Protein AF-A0A2P2MD98-F1 (afdb_monomer_lite)

Organism: Rhizophora mucronata (NCBI:txid61149)

Sequence (124 aa):
MGQGLNMSLFTPFKELLNLDLTLNGFNDCYQSYGFKGLKNLVTLDLSYNSFSSIIQPCLSPLTSLQSLHLEQSVNYDANLSIPDFKALKNLETLDLSTNIIYGTTSGRHHKSQVSTSLAQLASM

Secondary structure (DSSP, 8-state):
-PEE--GGGGTT-TT--EEE-TTS-EEE--STTTTTT-TT--EEE-TT--B-S--HHHHTT-TT--EEE-TT-B-TT---B----TT-TT--EEE-TT--EEE--TT--EEE-----HHHHTT-

pLDDT: mean 74.33, std 19.4, range [30.72, 97.56]

Foldseek 3Di:
DADADDLVVCQVVLVAQEDEPAPRQHAHHDDQQANPSVQNHAYYAQAHHEHQEQCQSNCLSNQNYAEYHHHNHYHPNYAQPPDDNVSNVNHQYYAHANDFYFYPPDDDTDTDRDRDGPVVVVVD

Structure (mmCIF, N/CA/C/O backbone):
data_AF-A0A2P2MD98-F1
#
_entry.id   AF-A0A2P2MD98-F1
#
loop_
_atom_site.group_PDB
_atom_site.id
_atom_site.type_symbol
_atom_site.label_atom_id
_atom_site.label_alt_id
_atom_site.label_comp_id
_atom_site.label_asym_id
_atom_site.label_entity_id
_atom_site.label_seq_id
_atom_site.pdbx_PDB_ins_code
_atom_site.Cartn_x
_atom_site.Cartn_y
_atom_site.Cartn_z
_atom_site.occupancy
_atom_site.B_iso_or_equiv
_atom_site.auth_seq_id
_atom_site.auth_comp_id
_atom_site.auth_asym_id
_atom_site.auth_atom_id
_atom_site.pdbx_PDB_model_num
ATOM 1 N N . MET A 1 1 ? 0.674 4.197 -22.335 1.00 47.75 1 MET A N 1
ATOM 2 C CA . MET A 1 1 ? 0.823 5.320 -21.386 1.00 47.75 1 MET A CA 1
ATOM 3 C C . MET A 1 1 ? -0.003 4.949 -20.170 1.00 47.75 1 MET A C 1
ATOM 5 O O . MET A 1 1 ? -1.220 4.982 -20.277 1.00 47.75 1 MET A O 1
ATOM 9 N N . GLY A 1 2 ? 0.610 4.451 -19.096 1.00 58.84 2 GLY A N 1
ATOM 10 C CA . GLY A 1 2 ? -0.142 4.199 -17.863 1.00 58.84 2 GLY A CA 1
ATOM 11 C C . GLY A 1 2 ? -0.387 5.517 -17.132 1.00 58.84 2 GLY A C 1
ATOM 12 O O . GLY A 1 2 ? 0.381 6.471 -17.301 1.00 58.84 2 GLY A O 1
ATOM 13 N N . GLN A 1 3 ? -1.483 5.583 -16.388 1.00 74.75 3 GLN A N 1
A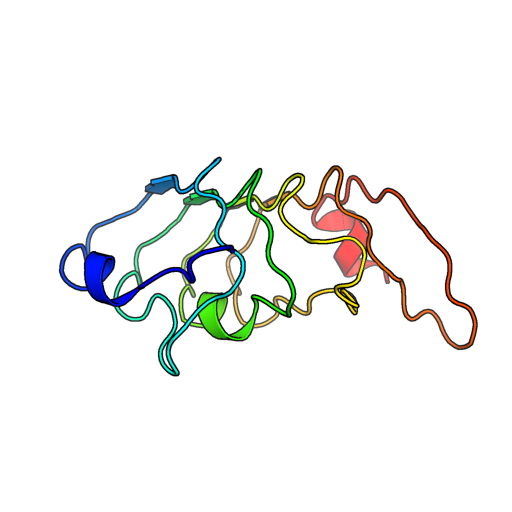TOM 14 C CA . GLN A 1 3 ? -1.763 6.708 -15.504 1.00 74.75 3 GLN A CA 1
ATOM 15 C C . GLN A 1 3 ? -1.261 6.353 -14.112 1.00 74.75 3 GLN A C 1
ATOM 17 O O . GLN A 1 3 ? -1.354 5.197 -13.708 1.00 74.75 3 GLN A O 1
ATOM 22 N N . GLY A 1 4 ? -0.735 7.315 -13.363 1.00 77.62 4 GLY A N 1
ATOM 23 C CA . GLY A 1 4 ? -0.420 7.026 -11.971 1.00 77.62 4 GLY A CA 1
ATOM 24 C C . GLY A 1 4 ? -1.635 7.195 -11.077 1.00 77.62 4 GLY A C 1
ATOM 25 O O . GLY A 1 4 ? -2.515 8.023 -11.328 1.00 77.62 4 GLY A O 1
ATOM 26 N N . LEU A 1 5 ? -1.661 6.400 -10.018 1.00 80.44 5 LEU A N 1
ATOM 27 C CA . LEU A 1 5 ? -2.740 6.399 -9.047 1.00 80.44 5 LEU A CA 1
ATOM 28 C C . LEU A 1 5 ? -2.752 7.715 -8.253 1.00 80.44 5 LEU A C 1
ATOM 30 O O . LEU A 1 5 ? -1.828 7.991 -7.487 1.00 80.44 5 LEU A O 1
ATOM 34 N N . ASN A 1 6 ? -3.810 8.521 -8.401 1.00 81.88 6 ASN A N 1
ATOM 35 C CA . ASN A 1 6 ? -4.004 9.732 -7.601 1.00 81.88 6 ASN A CA 1
ATOM 36 C C . ASN A 1 6 ? -4.694 9.402 -6.270 1.00 81.88 6 ASN A C 1
ATOM 38 O O . ASN A 1 6 ? -5.917 9.307 -6.181 1.00 81.88 6 ASN A O 1
ATOM 42 N N . MET A 1 7 ? -3.900 9.283 -5.211 1.00 79.12 7 MET A N 1
ATOM 43 C CA . MET A 1 7 ? -4.387 8.864 -3.893 1.00 79.12 7 MET A CA 1
ATOM 44 C C . MET A 1 7 ? -5.199 9.939 -3.164 1.00 79.12 7 MET A C 1
ATOM 46 O O . MET A 1 7 ? -5.995 9.609 -2.284 1.00 79.12 7 MET A O 1
ATOM 50 N N . SER A 1 8 ? -5.054 11.217 -3.544 1.00 80.69 8 SER A N 1
ATOM 51 C CA . SER A 1 8 ? -5.833 12.314 -2.948 1.00 80.69 8 SER A CA 1
ATOM 52 C C . SER A 1 8 ? -7.348 12.099 -3.066 1.00 80.69 8 SER A C 1
ATOM 54 O O . SER A 1 8 ? -8.091 12.518 -2.176 1.00 80.69 8 SER A O 1
ATOM 56 N N . LEU A 1 9 ? -7.790 11.360 -4.093 1.00 83.94 9 LEU A N 1
ATOM 57 C CA . LEU A 1 9 ? -9.191 11.005 -4.330 1.00 83.94 9 LEU A CA 1
ATOM 58 C C . LEU A 1 9 ? -9.814 10.226 -3.168 1.00 83.94 9 LEU A C 1
ATOM 60 O O . LEU A 1 9 ? -11.010 10.350 -2.922 1.00 83.94 9 LEU A O 1
ATOM 64 N N . PHE A 1 10 ? -9.007 9.459 -2.431 1.00 85.25 10 PHE A N 1
ATOM 65 C CA . PHE A 1 10 ? -9.503 8.605 -1.356 1.00 85.25 10 PHE A CA 1
ATOM 66 C C . PHE A 1 10 ? -9.416 9.253 0.028 1.00 85.25 10 PHE A C 1
ATOM 68 O O . PHE A 1 10 ? -9.988 8.745 0.988 1.00 85.25 10 PHE A O 1
ATOM 75 N N . THR A 1 11 ? -8.746 10.402 0.144 1.00 82.06 11 THR A N 1
ATOM 76 C CA . THR A 1 11 ? -8.541 11.094 1.429 1.00 82.06 11 THR A CA 1
ATOM 77 C C . THR A 1 11 ? -9.824 11.446 2.201 1.00 82.06 11 THR A C 1
ATOM 79 O O . THR A 1 11 ? -9.756 11.465 3.436 1.00 82.06 11 THR A O 1
ATOM 82 N N . PRO A 1 12 ? -10.997 11.679 1.565 1.00 88.62 12 PRO A N 1
ATOM 83 C CA . PRO A 1 12 ? -12.244 11.890 2.301 1.00 88.62 12 PRO A CA 1
ATOM 84 C C . PRO A 1 12 ? -12.793 10.618 2.967 1.00 88.62 12 PRO A C 1
ATOM 86 O O . PRO A 1 12 ? -13.484 10.716 3.982 1.00 88.62 12 PRO A O 1
ATOM 89 N N . PHE A 1 13 ? -12.481 9.428 2.444 1.00 90.50 13 PHE A N 1
ATOM 90 C CA . PHE A 1 13 ? -13.069 8.153 2.876 1.00 90.50 13 PHE A CA 1
ATOM 91 C C . PHE A 1 13 ? -12.279 7.514 4.025 1.00 90.50 13 PHE A C 1
ATOM 93 O O . PHE A 1 13 ? -11.718 6.430 3.907 1.00 90.50 13 PHE A O 1
ATOM 100 N N . LYS A 1 14 ? -12.228 8.195 5.171 1.00 89.88 14 LYS A N 1
ATOM 101 C CA . LYS A 1 14 ? -11.439 7.759 6.342 1.00 89.88 14 LYS A CA 1
ATOM 102 C C . LYS A 1 14 ? -11.916 6.443 6.969 1.00 89.88 14 LYS A C 1
ATOM 104 O O . LYS A 1 14 ? -11.134 5.768 7.627 1.00 89.88 14 LYS A O 1
ATOM 109 N N . GLU A 1 15 ? -13.182 6.098 6.755 1.00 94.75 15 GLU A N 1
ATOM 110 C CA . GLU A 1 15 ? -13.823 4.869 7.245 1.00 94.75 15 GLU A CA 1
ATOM 111 C C . GLU A 1 15 ? -13.680 3.692 6.266 1.00 94.75 15 GLU A C 1
ATOM 113 O O . GLU A 1 15 ? -14.234 2.621 6.501 1.00 94.75 15 GLU A O 1
ATOM 118 N N . LEU A 1 16 ? -12.985 3.878 5.137 1.00 95.50 16 LEU A N 1
ATOM 119 C CA . LEU A 1 16 ? -12.844 2.828 4.137 1.00 95.50 16 LEU A CA 1
ATOM 120 C C . LEU A 1 16 ? -12.039 1.655 4.709 1.00 95.50 16 LEU A C 1
ATOM 122 O O . LEU A 1 16 ? -10.900 1.831 5.140 1.00 95.50 16 LEU A O 1
ATOM 126 N N . LEU A 1 17 ? -12.640 0.466 4.676 1.00 97.12 17 LEU A N 1
ATOM 127 C CA . LEU A 1 17 ? -12.015 -0.786 5.113 1.00 97.12 17 LEU A CA 1
ATOM 128 C C . LEU A 1 17 ? -11.456 -1.585 3.933 1.00 97.12 17 LEU A C 1
ATOM 130 O O . LEU A 1 17 ? -10.413 -2.225 4.054 1.00 97.12 17 LEU A O 1
ATOM 134 N N . ASN A 1 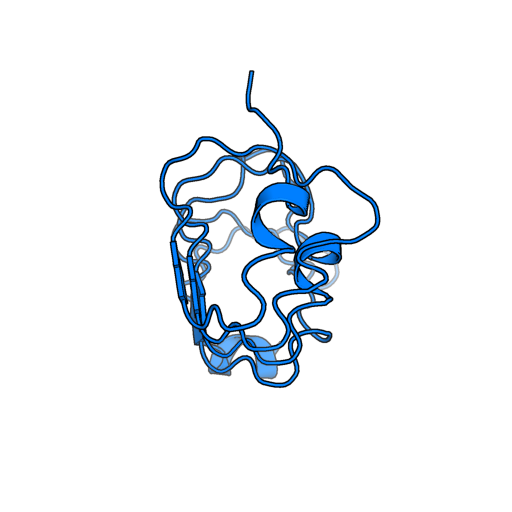18 ? -12.120 -1.512 2.780 1.00 97.38 18 ASN A N 1
ATOM 135 C CA . ASN A 1 18 ? -11.798 -2.307 1.604 1.00 97.38 18 ASN A CA 1
ATOM 136 C C . ASN A 1 18 ? -11.714 -1.389 0.387 1.00 97.38 18 ASN A C 1
ATOM 138 O O . ASN A 1 18 ? -12.617 -0.583 0.153 1.00 97.38 18 ASN A O 1
ATOM 142 N N . LEU A 1 19 ? -10.638 -1.523 -0.383 1.00 95.31 19 LEU A N 1
ATOM 143 C CA . LEU A 1 19 ? -10.421 -0.768 -1.608 1.00 95.31 19 LEU A CA 1
ATOM 144 C C . LEU A 1 19 ? -9.964 -1.716 -2.713 1.00 95.31 19 LEU A C 1
ATOM 146 O O . LEU A 1 19 ? -8.894 -2.311 -2.620 1.00 95.31 19 LEU A O 1
ATOM 150 N N . ASP A 1 20 ? -10.788 -1.829 -3.748 1.00 95.88 20 ASP A N 1
ATOM 151 C CA . ASP A 1 20 ? -10.489 -2.575 -4.966 1.00 95.88 20 ASP A CA 1
ATOM 152 C C . ASP A 1 20 ? -10.124 -1.583 -6.075 1.00 95.88 20 ASP A C 1
ATOM 154 O O . ASP A 1 20 ? -10.899 -0.687 -6.419 1.00 95.88 20 ASP A O 1
ATOM 158 N N . LEU A 1 21 ? -8.903 -1.719 -6.579 1.00 92.94 21 LEU A N 1
ATOM 159 C CA . LEU A 1 21 ? -8.334 -0.941 -7.671 1.00 92.94 21 LEU A CA 1
ATOM 160 C C . LEU A 1 21 ? -7.770 -1.863 -8.759 1.00 92.94 21 LEU A C 1
ATOM 162 O O . LEU A 1 21 ? -6.854 -1.476 -9.499 1.00 92.94 21 LEU A O 1
ATOM 166 N N . THR A 1 22 ? -8.325 -3.067 -8.883 1.00 93.94 22 THR A N 1
ATOM 167 C CA . THR A 1 22 ? -7.929 -4.037 -9.902 1.00 93.94 22 THR A CA 1
ATOM 168 C C . THR A 1 22 ? -8.141 -3.503 -11.318 1.00 93.94 22 THR A C 1
ATOM 170 O O . THR A 1 22 ? -9.039 -2.699 -11.571 1.00 93.94 22 THR A O 1
ATOM 173 N N . LEU A 1 23 ? -7.291 -3.928 -12.261 1.00 92.62 23 LEU A N 1
ATOM 174 C CA . LEU A 1 23 ? -7.471 -3.684 -13.705 1.00 92.62 23 LEU A CA 1
ATOM 175 C C . LEU A 1 23 ? -7.566 -2.202 -14.128 1.00 92.62 23 LEU A C 1
ATOM 177 O O . LEU A 1 23 ? -8.210 -1.871 -15.123 1.00 92.62 23 LEU A O 1
ATOM 181 N N . ASN A 1 24 ? -6.896 -1.292 -13.418 1.00 90.31 24 ASN A N 1
ATOM 182 C CA . ASN A 1 24 ? -6.923 0.143 -13.735 1.00 90.31 24 ASN A CA 1
ATOM 183 C C . ASN A 1 24 ? -5.726 0.627 -14.574 1.00 90.31 24 ASN A C 1
ATOM 185 O O . ASN A 1 24 ? -5.659 1.798 -14.951 1.00 90.31 24 ASN A O 1
ATOM 189 N N . GLY A 1 25 ? -4.768 -0.253 -14.882 1.00 88.44 25 GLY A N 1
ATOM 190 C CA . GLY A 1 25 ? -3.585 0.097 -15.671 1.00 88.44 25 GLY A CA 1
ATOM 191 C C . GLY A 1 25 ? -2.671 1.120 -14.987 1.00 88.44 25 GLY A C 1
ATOM 192 O O . GLY A 1 25 ? -1.963 1.869 -15.672 1.00 88.44 25 GLY A O 1
ATOM 193 N N . PHE A 1 26 ? -2.693 1.177 -13.650 1.00 87.06 26 PHE A N 1
ATOM 194 C CA . PHE A 1 26 ? -1.824 2.067 -12.894 1.00 87.06 26 PHE A CA 1
ATOM 195 C C . PHE A 1 26 ? -0.368 1.657 -13.076 1.00 87.06 26 PHE A C 1
ATOM 197 O O . PHE A 1 26 ? -0.020 0.496 -12.871 1.00 87.06 26 PHE A O 1
ATOM 204 N N . ASN A 1 27 ? 0.486 2.598 -13.470 1.00 83.69 27 ASN A N 1
ATOM 205 C CA . ASN A 1 27 ? 1.905 2.320 -13.712 1.00 83.69 27 ASN A CA 1
ATOM 206 C C . ASN A 1 27 ? 2.853 2.961 -12.707 1.00 83.69 27 ASN A C 1
ATOM 208 O O . ASN A 1 27 ? 4.028 2.603 -12.638 1.00 83.69 27 ASN A O 1
ATOM 212 N N . ASP A 1 28 ? 2.338 3.887 -11.921 1.00 80.00 28 ASP A N 1
ATOM 213 C CA . ASP A 1 28 ? 3.093 4.575 -10.904 1.00 80.00 28 ASP A CA 1
ATOM 214 C C . ASP A 1 28 ? 2.149 4.975 -9.784 1.00 80.00 28 ASP A C 1
ATOM 216 O O . ASP A 1 28 ? 0.920 5.002 -9.923 1.00 80.00 28 ASP A O 1
ATOM 220 N N . CYS A 1 29 ? 2.745 5.324 -8.665 1.00 76.88 29 CYS A N 1
ATOM 221 C CA . CYS A 1 29 ? 2.036 5.902 -7.562 1.00 76.88 29 CYS A CA 1
ATOM 222 C C . CYS A 1 29 ? 2.555 7.324 -7.338 1.00 76.88 29 CYS A C 1
ATOM 224 O O . CYS A 1 29 ? 3.578 7.556 -6.693 1.00 76.88 29 CYS A O 1
ATOM 226 N N . TYR A 1 30 ? 1.846 8.295 -7.918 1.00 61.47 30 TYR A N 1
ATOM 227 C CA . TYR A 1 30 ? 2.232 9.697 -7.835 1.00 61.47 30 TYR A CA 1
ATOM 228 C C . TYR A 1 30 ? 1.736 10.309 -6.525 1.00 61.47 30 TYR A C 1
ATOM 230 O O . TYR A 1 30 ? 0.537 10.311 -6.259 1.00 61.47 30 TYR A O 1
ATOM 238 N N . GLN A 1 31 ? 2.681 10.888 -5.773 1.00 58.50 31 GLN A N 1
ATOM 239 C CA . GLN A 1 31 ? 2.574 11.835 -4.648 1.00 58.50 31 GLN A CA 1
ATOM 240 C C . GLN A 1 31 ? 3.312 11.344 -3.398 1.00 58.50 31 GLN A C 1
ATOM 242 O O . GLN A 1 31 ? 3.154 10.216 -2.938 1.00 58.50 31 GLN A O 1
ATOM 247 N N . SER A 1 32 ? 4.060 12.266 -2.793 1.00 55.12 32 SER A N 1
ATOM 248 C CA . SER A 1 32 ? 4.911 12.099 -1.606 1.00 55.12 32 SER A CA 1
ATOM 249 C C . SER A 1 32 ? 4.184 11.677 -0.320 1.00 55.12 32 SER A C 1
ATOM 251 O O . SER A 1 32 ? 4.809 11.609 0.738 1.00 55.12 32 SER A O 1
ATOM 253 N N . TYR A 1 33 ? 2.879 11.399 -0.378 1.00 60.62 33 TYR A N 1
ATOM 254 C CA . TYR A 1 33 ? 2.052 11.140 0.796 1.00 60.62 33 TYR A CA 1
ATOM 255 C C . TYR A 1 33 ? 1.313 9.800 0.792 1.00 60.62 33 TYR A C 1
ATOM 257 O O . TYR A 1 33 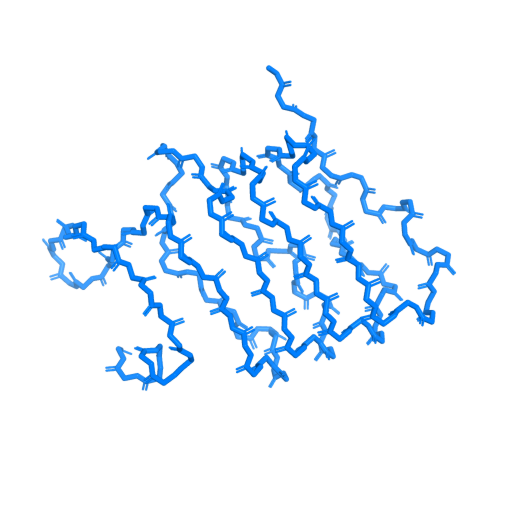? 0.699 9.496 1.806 1.00 60.62 33 TYR A O 1
ATOM 265 N N . GLY A 1 34 ? 1.393 8.968 -0.251 1.00 72.00 34 GLY A N 1
ATOM 266 C CA . GLY A 1 34 ? 0.764 7.639 -0.216 1.00 72.00 34 GLY A CA 1
ATOM 267 C C . GLY A 1 34 ? -0.760 7.673 0.008 1.00 72.00 34 GLY A C 1
ATOM 268 O O . GLY A 1 34 ? -1.406 8.714 -0.137 1.00 72.00 34 GLY A O 1
ATOM 269 N N . PHE A 1 35 ? -1.341 6.549 0.438 1.00 78.25 35 PHE A N 1
ATOM 270 C CA . PHE A 1 35 ? -2.751 6.444 0.861 1.00 78.25 35 PHE A CA 1
ATOM 271 C C . PHE A 1 35 ? -3.026 7.121 2.224 1.00 78.25 35 PHE A C 1
ATOM 273 O O . PHE A 1 35 ? -3.797 6.642 3.062 1.00 78.25 35 PHE A O 1
ATOM 280 N N . LYS A 1 36 ? -2.364 8.248 2.500 1.00 78.25 36 LYS A N 1
ATOM 281 C CA . LYS A 1 36 ? -2.479 8.980 3.762 1.00 78.25 36 LYS A CA 1
ATOM 282 C C . LYS A 1 36 ? -3.917 9.434 3.982 1.00 78.25 36 LYS A C 1
ATOM 284 O O . LYS A 1 36 ? -4.440 10.274 3.263 1.00 78.25 36 LYS A O 1
ATOM 289 N N . GLY A 1 37 ? -4.530 8.895 5.030 1.00 82.94 37 GLY A N 1
ATOM 290 C CA . GLY A 1 37 ? -5.934 9.136 5.373 1.00 82.94 37 GLY A CA 1
ATOM 291 C C . GLY A 1 37 ? -6.735 7.844 5.475 1.00 82.94 37 GLY A C 1
ATOM 292 O O . GLY A 1 37 ? -7.627 7.770 6.314 1.00 82.94 37 GLY A O 1
ATOM 293 N N . LEU A 1 38 ? -6.337 6.801 4.741 1.00 90.31 38 LEU A N 1
ATOM 294 C CA . LEU A 1 38 ? -6.948 5.472 4.789 1.00 90.31 38 LEU A CA 1
ATOM 295 C C . LEU A 1 38 ? -6.380 4.629 5.941 1.00 90.31 38 LEU A C 1
ATOM 297 O O . LEU A 1 38 ? -5.924 3.504 5.762 1.00 90.31 38 LEU A O 1
ATOM 301 N N . LYS A 1 39 ? -6.360 5.197 7.152 1.00 88.81 39 LYS A N 1
ATOM 302 C CA . LYS A 1 39 ? -5.758 4.549 8.329 1.00 88.81 39 LYS A CA 1
ATOM 303 C C . LYS A 1 39 ? -6.521 3.313 8.799 1.00 88.81 39 LYS A C 1
ATOM 305 O O . LYS A 1 39 ? -5.946 2.527 9.540 1.00 88.81 39 LYS A O 1
ATOM 310 N N . ASN A 1 40 ? -7.776 3.162 8.392 1.00 94.25 40 ASN A N 1
ATOM 311 C CA . ASN A 1 40 ? -8.630 2.033 8.756 1.00 94.25 40 ASN A CA 1
ATOM 312 C C . ASN A 1 40 ? -8.697 0.969 7.653 1.00 94.25 40 ASN A C 1
ATOM 314 O O . ASN A 1 40 ? -9.410 -0.014 7.813 1.00 94.25 40 ASN A O 1
ATOM 318 N N . LEU A 1 41 ? -7.966 1.151 6.548 1.00 96.12 41 LEU A N 1
ATOM 319 C CA . LEU A 1 41 ? -7.997 0.207 5.441 1.00 96.12 41 LEU A CA 1
ATOM 320 C C . LEU A 1 41 ? -7.402 -1.133 5.876 1.00 96.12 41 LEU A C 1
ATOM 322 O O . LEU A 1 41 ? -6.277 -1.184 6.370 1.00 96.12 41 LEU A O 1
ATOM 326 N N . VAL A 1 42 ? -8.173 -2.193 5.666 1.00 97.56 42 VAL A N 1
ATOM 327 C CA . VAL A 1 42 ? -7.865 -3.581 6.019 1.00 97.56 42 VAL A CA 1
ATOM 328 C C . VAL A 1 42 ? -7.470 -4.367 4.775 1.00 97.56 42 VAL A C 1
ATOM 330 O O . VAL A 1 42 ? -6.50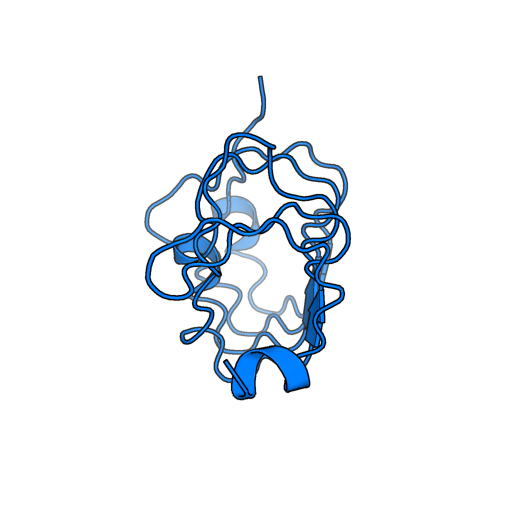1 -5.121 4.813 1.00 97.56 42 VAL A O 1
ATOM 333 N N . THR A 1 43 ? -8.191 -4.177 3.669 1.00 97.25 43 THR A N 1
ATOM 334 C CA . THR A 1 43 ? -7.950 -4.888 2.406 1.00 97.25 43 THR A CA 1
ATOM 335 C C . THR A 1 43 ? -7.702 -3.902 1.275 1.00 97.25 43 THR A C 1
ATOM 337 O O . THR A 1 43 ? -8.498 -2.985 1.059 1.00 97.25 43 THR A O 1
ATOM 340 N N . LEU A 1 44 ? -6.615 -4.118 0.539 1.00 94.88 44 LEU A N 1
ATOM 341 C CA . LEU A 1 44 ? -6.284 -3.382 -0.673 1.00 94.88 44 LEU A CA 1
ATOM 342 C C . LEU A 1 44 ? -5.964 -4.366 -1.792 1.00 94.88 44 LEU A C 1
ATOM 344 O O . LEU A 1 44 ? -5.025 -5.155 -1.674 1.00 94.88 44 LEU A O 1
ATOM 348 N N . ASP A 1 45 ? -6.714 -4.267 -2.883 1.00 95.38 45 ASP A N 1
ATOM 349 C CA . ASP A 1 45 ? -6.439 -5.011 -4.102 1.00 95.38 45 ASP A CA 1
ATOM 350 C C . ASP A 1 45 ? -5.953 -4.071 -5.206 1.00 95.38 45 ASP A C 1
ATOM 352 O O . ASP A 1 45 ? -6.630 -3.119 -5.597 1.00 95.38 45 ASP A O 1
ATOM 356 N N . LEU A 1 46 ? -4.736 -4.321 -5.673 1.00 91.88 46 LEU A N 1
ATOM 357 C CA . LEU A 1 46 ? -4.065 -3.600 -6.746 1.00 91.88 46 LEU A CA 1
ATOM 358 C C . LEU A 1 46 ? -3.677 -4.550 -7.885 1.00 91.88 46 LEU A C 1
ATOM 360 O O . LEU A 1 46 ? -2.830 -4.187 -8.710 1.00 91.88 46 LEU A O 1
ATOM 364 N N . SER A 1 47 ? -4.273 -5.741 -7.939 1.00 91.62 47 SER A N 1
ATOM 365 C CA . SER A 1 47 ? -3.983 -6.782 -8.926 1.00 91.62 47 SER A CA 1
ATOM 366 C C . SER A 1 47 ? -4.249 -6.308 -10.358 1.00 91.62 47 SER A C 1
ATOM 368 O O . SER A 1 47 ? -5.092 -5.442 -10.612 1.00 91.62 47 SER A O 1
ATOM 370 N N . TYR A 1 48 ? -3.511 -6.858 -11.316 1.00 91.25 48 TYR A N 1
ATOM 371 C CA . TYR A 1 48 ? -3.622 -6.555 -12.743 1.00 91.25 48 TYR A CA 1
ATOM 372 C C . TYR A 1 48 ? -3.446 -5.064 -13.073 1.00 91.25 48 TYR A C 1
ATOM 374 O O . TYR A 1 48 ? -4.122 -4.500 -13.937 1.00 91.25 48 TYR A O 1
ATOM 382 N N . ASN A 1 49 ? -2.527 -4.409 -12.368 1.00 89.38 49 ASN A N 1
ATOM 383 C CA . ASN A 1 49 ? -2.002 -3.100 -12.749 1.00 89.38 49 ASN A CA 1
ATOM 384 C C . ASN A 1 49 ? -0.654 -3.263 -13.478 1.00 89.38 49 ASN A C 1
ATOM 386 O O . ASN A 1 49 ? -0.303 -4.347 -13.934 1.00 89.38 49 ASN A O 1
ATOM 390 N N . SER A 1 50 ? 0.082 -2.182 -13.709 1.00 87.31 50 SER A N 1
ATOM 391 C CA . SER A 1 50 ? 1.301 -2.204 -14.532 1.00 87.31 50 SER A CA 1
ATOM 392 C C . SER A 1 50 ? 2.397 -1.339 -13.922 1.00 87.31 50 SER A C 1
ATOM 394 O O . SER A 1 50 ? 3.031 -0.542 -14.621 1.00 87.31 50 SER A O 1
ATOM 396 N N . PHE A 1 51 ? 2.595 -1.451 -12.607 1.00 83.00 51 PHE A N 1
ATOM 397 C CA . PHE A 1 51 ? 3.557 -0.653 -11.859 1.00 83.00 51 PHE A CA 1
ATOM 398 C C . PHE A 1 51 ? 4.974 -0.874 -12.400 1.00 83.00 51 PHE A C 1
ATOM 400 O O . PHE A 1 51 ? 5.452 -2.002 -12.515 1.00 83.00 51 PHE A O 1
ATOM 407 N N . SER A 1 52 ? 5.651 0.215 -12.764 1.00 74.50 52 SER A N 1
ATOM 408 C CA . SER A 1 52 ? 7.028 0.189 -13.278 1.00 74.50 52 SER A CA 1
ATOM 409 C C . SER A 1 52 ? 8.092 0.331 -12.189 1.00 74.50 52 SER A C 1
ATOM 411 O O . SER A 1 52 ? 9.282 0.22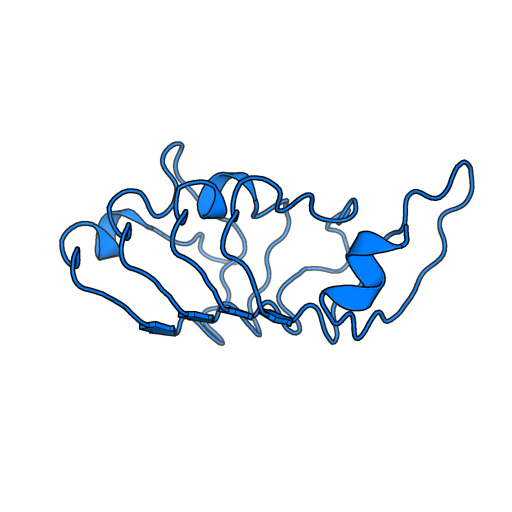1 -12.475 1.00 74.50 52 SER A O 1
ATOM 413 N N . SER A 1 53 ? 7.685 0.621 -10.954 1.00 68.56 53 SER A N 1
ATOM 414 C CA . SER A 1 53 ? 8.577 0.974 -9.852 1.00 68.56 53 SER A CA 1
ATOM 415 C C . SER A 1 53 ? 8.096 0.390 -8.520 1.00 68.56 53 SER A C 1
ATOM 417 O O . SER A 1 53 ? 7.065 -0.276 -8.422 1.00 68.56 53 SER A O 1
ATOM 419 N N . ILE A 1 54 ? 8.889 0.640 -7.481 1.00 68.19 54 ILE A N 1
ATOM 420 C CA . ILE A 1 54 ? 8.625 0.220 -6.111 1.00 68.19 54 ILE A CA 1
ATOM 421 C C . ILE A 1 54 ? 7.377 0.941 -5.569 1.00 68.19 54 ILE A C 1
ATOM 423 O O . ILE A 1 54 ? 7.403 2.145 -5.329 1.00 68.19 54 ILE A O 1
ATOM 427 N N . ILE A 1 55 ? 6.311 0.187 -5.282 1.00 79.62 55 ILE A N 1
ATOM 428 C CA . ILE A 1 55 ? 5.043 0.715 -4.740 1.00 79.62 55 ILE A CA 1
ATOM 429 C C . ILE A 1 55 ? 5.069 0.986 -3.220 1.00 79.62 55 ILE A C 1
ATOM 431 O O . ILE A 1 55 ? 4.202 1.674 -2.679 1.00 79.62 55 ILE A O 1
ATOM 435 N N . GLN A 1 56 ? 6.083 0.482 -2.510 1.00 76.94 56 GLN A N 1
ATOM 436 C CA . GLN A 1 56 ? 6.177 0.542 -1.042 1.00 76.94 56 GLN A CA 1
ATOM 437 C C . GLN A 1 56 ? 6.005 1.942 -0.437 1.00 76.94 56 GLN A C 1
ATOM 439 O O . GLN A 1 56 ? 5.294 2.039 0.569 1.00 76.94 56 GLN A O 1
ATOM 444 N N . PRO A 1 57 ? 6.593 3.030 -0.990 1.00 78.75 57 PRO A N 1
ATOM 445 C CA . PRO A 1 57 ? 6.437 4.357 -0.398 1.00 78.75 57 PRO A CA 1
ATOM 446 C C . PRO A 1 57 ? 4.966 4.754 -0.254 1.00 78.75 57 PRO A C 1
ATOM 448 O O . PRO A 1 57 ? 4.582 5.348 0.754 1.00 78.75 57 PRO A O 1
ATOM 451 N N . CYS A 1 58 ? 4.126 4.347 -1.206 1.00 82.44 58 CYS A N 1
ATOM 452 C CA . CYS A 1 58 ? 2.704 4.656 -1.203 1.00 82.44 58 CYS A CA 1
ATOM 453 C C . CYS A 1 58 ? 1.879 3.838 -0.223 1.00 82.44 58 CYS A C 1
ATOM 455 O O . CYS A 1 58 ? 0.869 4.328 0.286 1.00 82.44 58 CYS A O 1
ATOM 457 N N . LEU A 1 59 ? 2.320 2.612 0.046 1.00 86.50 59 LEU A N 1
ATOM 458 C CA . LEU A 1 59 ? 1.667 1.694 0.971 1.00 86.50 59 LEU A CA 1
ATOM 459 C C . LEU A 1 59 ? 2.083 1.954 2.420 1.00 86.50 59 LEU A C 1
ATOM 461 O O . LEU A 1 59 ? 1.319 1.656 3.329 1.00 86.50 59 LEU A O 1
ATOM 465 N N . SER A 1 60 ? 3.250 2.564 2.650 1.00 85.81 60 SER A N 1
ATOM 466 C CA . SER A 1 60 ? 3.786 2.828 3.994 1.00 85.81 60 SER A CA 1
ATOM 467 C C . SER A 1 60 ? 2.824 3.491 5.003 1.00 85.81 60 SER A C 1
ATOM 469 O O . SER A 1 60 ? 2.941 3.183 6.191 1.00 85.81 60 SER A O 1
ATOM 471 N N . PRO A 1 61 ? 1.850 4.345 4.610 1.00 88.56 61 PRO A N 1
ATOM 472 C CA . PRO A 1 61 ? 0.878 4.908 5.549 1.00 88.56 61 PRO A CA 1
ATOM 473 C C . PRO A 1 61 ? -0.236 3.941 5.988 1.00 88.56 61 PRO A C 1
ATOM 475 O O . PRO A 1 61 ? -0.956 4.257 6.937 1.00 88.56 61 PRO A O 1
ATOM 478 N N . LEU A 1 62 ? -0.418 2.802 5.309 1.00 90.88 62 LEU A N 1
ATOM 479 C CA . LEU A 1 62 ? -1.511 1.846 5.525 1.00 90.88 62 LEU A CA 1
ATOM 480 C C . LEU A 1 62 ? -1.211 0.893 6.688 1.00 90.88 62 LEU A C 1
ATOM 482 O O . LEU A 1 62 ? -1.124 -0.321 6.535 1.00 90.88 62 LEU A O 1
ATOM 486 N N . THR A 1 63 ? -1.031 1.443 7.885 1.00 90.12 63 THR A N 1
ATOM 487 C CA . THR A 1 63 ? -0.574 0.662 9.043 1.00 90.12 63 THR A CA 1
ATOM 488 C C . THR A 1 63 ? -1.572 -0.389 9.528 1.00 90.12 63 THR A C 1
ATOM 490 O O . THR A 1 63 ? -1.154 -1.302 10.229 1.00 90.12 63 THR A O 1
ATOM 493 N N . SER A 1 64 ? -2.858 -0.274 9.191 1.00 94.38 64 SER A N 1
ATOM 494 C CA . SER A 1 64 ? -3.910 -1.233 9.581 1.00 94.38 64 SER A CA 1
ATOM 495 C C . SER A 1 64 ? -4.171 -2.316 8.535 1.00 94.38 64 SER A C 1
ATOM 497 O O . SER A 1 64 ? -5.024 -3.170 8.757 1.00 94.38 64 SER A O 1
ATOM 499 N N . LEU A 1 65 ? -3.452 -2.280 7.408 1.00 95.12 65 LEU A N 1
ATOM 500 C CA . LEU A 1 65 ? -3.668 -3.206 6.306 1.00 95.12 65 LEU A CA 1
ATOM 501 C C . LEU A 1 65 ? -3.327 -4.633 6.733 1.00 95.12 65 LEU A C 1
ATOM 503 O O . LEU A 1 65 ? -2.241 -4.871 7.260 1.00 95.12 65 LEU A O 1
ATOM 507 N N . GLN A 1 66 ? -4.248 -5.555 6.466 1.00 95.31 66 GLN A N 1
ATOM 508 C CA . GLN A 1 66 ? -4.124 -6.983 6.751 1.00 95.31 66 GLN A CA 1
ATOM 509 C C . GLN A 1 66 ? -3.994 -7.804 5.472 1.00 95.31 66 GLN A C 1
ATOM 511 O O . GLN A 1 66 ? -3.230 -8.764 5.457 1.00 95.31 66 GLN A O 1
ATOM 516 N N . SER A 1 67 ? -4.677 -7.413 4.391 1.00 94.94 67 SER A N 1
ATOM 517 C CA . SER A 1 67 ? -4.579 -8.088 3.096 1.00 94.94 67 SER A CA 1
ATOM 518 C C . SER A 1 67 ? -4.148 -7.132 1.993 1.00 94.94 67 SER A C 1
ATOM 520 O O . SER A 1 67 ? -4.769 -6.084 1.785 1.00 94.94 67 SER A O 1
ATOM 522 N N . LEU A 1 68 ? -3.087 -7.506 1.281 1.00 92.38 68 LEU A N 1
ATOM 523 C CA . LEU A 1 68 ? -2.573 -6.795 0.118 1.00 92.38 68 LEU A CA 1
ATOM 524 C C . LEU A 1 68 ? -2.461 -7.749 -1.068 1.00 92.38 68 LEU A C 1
ATOM 526 O O . LEU A 1 68 ? -1.695 -8.711 -1.013 1.00 92.38 68 LEU A O 1
ATOM 530 N N . HIS A 1 69 ? -3.161 -7.430 -2.152 1.00 91.81 69 HIS A N 1
ATOM 531 C CA . HIS A 1 69 ? -3.084 -8.178 -3.402 1.00 91.81 69 HIS A CA 1
ATOM 532 C C . HIS A 1 69 ? -2.398 -7.347 -4.484 1.00 91.81 69 HIS A C 1
ATOM 534 O O . HIS A 1 69 ? -2.749 -6.190 -4.726 1.00 91.81 69 HIS A O 1
ATOM 540 N N . LEU A 1 70 ? -1.376 -7.931 -5.099 1.00 87.56 70 LEU A N 1
ATOM 541 C CA . LEU A 1 70 ? -0.574 -7.343 -6.167 1.00 87.56 70 LEU A CA 1
ATOM 542 C C . LEU A 1 70 ? -0.399 -8.349 -7.312 1.00 87.56 70 LEU A C 1
ATOM 544 O O . LEU A 1 70 ? 0.614 -8.289 -8.006 1.00 87.56 70 LEU A O 1
ATOM 548 N N . GLU A 1 71 ? -1.324 -9.298 -7.488 1.00 88.00 71 GLU A N 1
ATOM 549 C CA . GLU A 1 71 ? -1.230 -10.317 -8.538 1.00 88.00 71 GLU A CA 1
ATOM 550 C C . GLU A 1 71 ? -1.057 -9.643 -9.905 1.00 88.00 71 GLU A C 1
ATOM 552 O O . GLU A 1 71 ? -1.822 -8.754 -10.263 1.00 88.00 71 GLU A O 1
ATOM 557 N N . GLN A 1 72 ? -0.053 -10.053 -10.682 1.00 87.00 72 GLN A N 1
ATOM 558 C CA . GLN A 1 72 ? 0.209 -9.509 -12.021 1.00 87.00 72 GLN A CA 1
ATOM 559 C C . GLN A 1 72 ? 0.274 -7.967 -12.092 1.00 87.00 72 GLN A C 1
ATOM 561 O O . GLN A 1 72 ? -0.142 -7.367 -13.084 1.00 87.00 72 GLN A O 1
ATOM 566 N N . SER A 1 73 ? 0.766 -7.299 -11.049 1.00 84.50 73 SER A N 1
ATOM 567 C CA . SER A 1 73 ? 0.722 -5.834 -10.964 1.00 84.50 73 SER A CA 1
ATOM 568 C C . SER A 1 73 ? 2.006 -5.135 -11.383 1.00 84.50 73 SER A C 1
ATOM 570 O O . SER A 1 73 ? 2.037 -3.904 -11.378 1.00 84.50 73 SER A O 1
ATOM 572 N N . VAL A 1 74 ? 3.074 -5.871 -11.707 1.00 74.88 74 VAL A N 1
ATOM 573 C CA . VAL A 1 74 ? 4.405 -5.287 -11.915 1.00 74.88 74 VAL A CA 1
ATOM 574 C C . VAL A 1 74 ? 4.994 -5.616 -13.286 1.00 74.88 74 VAL A C 1
ATOM 576 O O . VAL A 1 74 ? 4.971 -6.758 -13.743 1.00 74.88 74 VAL A O 1
ATOM 579 N N . ASN A 1 75 ? 5.541 -4.592 -13.948 1.00 70.12 75 ASN A N 1
ATOM 580 C CA . ASN A 1 75 ? 6.128 -4.721 -15.282 1.00 70.12 75 ASN A CA 1
ATOM 581 C C . ASN A 1 75 ? 7.447 -5.504 -15.268 1.00 70.12 75 ASN A C 1
ATOM 583 O O . ASN A 1 75 ? 8.214 -5.450 -14.312 1.00 70.12 75 ASN A O 1
ATOM 587 N N . TYR A 1 76 ? 7.756 -6.150 -16.396 1.00 58.81 76 TYR A N 1
ATOM 588 C CA . TYR A 1 76 ? 8.942 -6.998 -16.592 1.00 58.81 76 TYR A CA 1
ATOM 589 C C . TYR A 1 76 ? 10.285 -6.295 -16.301 1.00 58.81 76 TYR A C 1
ATOM 591 O O . TYR A 1 76 ? 11.232 -6.937 -15.839 1.00 58.81 76 TYR A O 1
ATOM 599 N N . ASP A 1 77 ? 10.352 -4.984 -16.554 1.00 58.00 77 ASP A N 1
ATOM 600 C CA . ASP A 1 77 ? 11.549 -4.152 -16.362 1.00 58.00 77 ASP A CA 1
ATOM 601 C C . ASP A 1 77 ? 11.663 -3.565 -14.951 1.00 58.00 77 ASP A C 1
ATOM 603 O O . ASP A 1 77 ? 12.698 -3.000 -14.585 1.00 58.00 77 ASP A O 1
ATOM 607 N N . ALA A 1 78 ? 10.606 -3.676 -14.143 1.00 57.66 78 ALA A N 1
ATOM 608 C CA . ALA A 1 78 ? 10.650 -3.226 -12.769 1.00 57.66 78 ALA A CA 1
ATOM 609 C C . ALA A 1 78 ? 11.516 -4.211 -11.983 1.00 57.66 78 ALA A C 1
ATOM 611 O O . ALA A 1 78 ? 11.161 -5.369 -11.760 1.00 57.66 78 ALA A O 1
ATOM 612 N N . ASN A 1 79 ? 12.682 -3.736 -11.557 1.00 52.81 79 ASN A N 1
ATOM 613 C CA . ASN A 1 79 ? 13.518 -4.434 -10.597 1.00 52.81 79 ASN A CA 1
ATOM 614 C C . ASN A 1 79 ? 12.775 -4.431 -9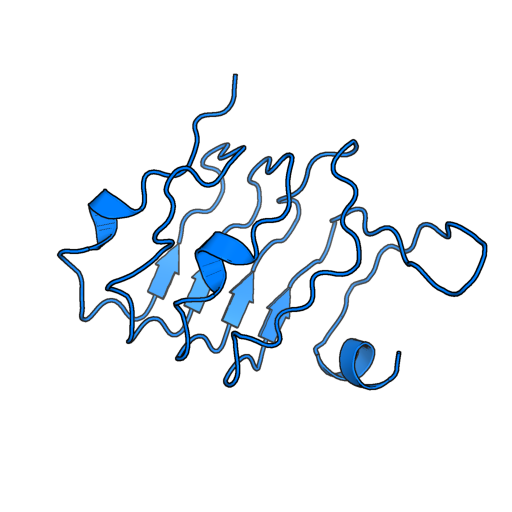.252 1.00 52.81 79 ASN A C 1
ATOM 616 O O . ASN A 1 79 ? 13.010 -3.579 -8.394 1.00 52.81 79 ASN A O 1
ATOM 620 N N . LEU A 1 80 ? 11.835 -5.362 -9.073 1.00 53.75 80 LEU A N 1
ATOM 621 C CA . LEU A 1 80 ? 11.344 -5.732 -7.755 1.00 53.75 80 LEU A CA 1
ATOM 622 C C . LEU A 1 80 ? 12.504 -6.407 -7.030 1.00 53.75 80 LEU A C 1
ATOM 624 O O . LEU A 1 80 ? 12.571 -7.633 -6.944 1.00 53.75 80 LEU A O 1
ATOM 628 N N . SER A 1 81 ? 13.420 -5.597 -6.494 1.00 55.47 81 SER A N 1
ATOM 629 C CA . SER A 1 81 ? 14.040 -5.963 -5.227 1.00 55.47 81 SER A CA 1
ATOM 630 C C . SER A 1 81 ? 12.903 -6.375 -4.309 1.00 55.47 81 SER A C 1
ATOM 632 O O . SER A 1 81 ? 11.908 -5.649 -4.234 1.00 55.47 81 SER A O 1
ATOM 634 N N . ILE A 1 82 ? 13.040 -7.547 -3.682 1.00 56.56 82 ILE A N 1
ATOM 635 C CA . ILE A 1 82 ? 12.042 -8.130 -2.781 1.00 56.56 82 ILE A CA 1
ATOM 636 C C . ILE A 1 82 ? 11.413 -7.001 -1.963 1.00 56.56 82 ILE A C 1
ATOM 638 O O . ILE A 1 82 ? 12.138 -6.328 -1.218 1.00 56.56 82 ILE A O 1
ATOM 642 N N . PRO A 1 83 ? 10.112 -6.722 -2.147 1.00 62.31 83 PRO A N 1
ATOM 643 C CA . PRO A 1 83 ? 9.522 -5.591 -1.481 1.00 62.31 83 PRO A CA 1
ATOM 644 C C . PRO A 1 83 ? 9.517 -5.831 0.036 1.00 62.31 83 PRO A C 1
ATOM 646 O O . PRO A 1 83 ? 8.759 -6.624 0.576 1.00 62.31 83 PRO A O 1
ATOM 649 N N . ASP A 1 84 ? 10.394 -5.119 0.735 1.00 67.50 84 ASP A N 1
ATOM 650 C CA . ASP A 1 84 ? 10.341 -4.855 2.166 1.00 67.50 84 ASP A CA 1
ATOM 651 C C . ASP A 1 84 ? 9.035 -4.124 2.559 1.00 67.50 84 ASP A C 1
ATOM 653 O O . ASP A 1 84 ? 8.887 -2.910 2.394 1.00 67.50 84 ASP A O 1
ATOM 657 N N . PHE A 1 85 ? 8.063 -4.883 3.062 1.00 78.12 85 PHE A N 1
ATOM 658 C CA . PHE A 1 85 ? 6.784 -4.377 3.562 1.00 78.12 85 PHE A CA 1
ATOM 659 C C . PHE A 1 85 ? 6.791 -4.103 5.076 1.00 78.12 85 PHE A C 1
ATOM 661 O O . PHE A 1 85 ? 5.727 -4.043 5.685 1.00 78.12 85 PHE A O 1
ATOM 668 N N . LYS A 1 86 ? 7.954 -3.878 5.711 1.00 80.38 86 LYS A N 1
ATOM 669 C CA . LYS A 1 86 ? 8.075 -3.629 7.170 1.00 80.38 86 LYS A CA 1
ATOM 670 C C . LYS A 1 86 ? 7.146 -2.552 7.742 1.00 80.38 86 LYS A C 1
ATOM 672 O O . LYS A 1 86 ? 6.852 -2.570 8.937 1.00 80.38 86 LYS A O 1
ATOM 677 N N . ALA A 1 87 ? 6.716 -1.586 6.930 1.00 83.12 87 ALA A N 1
ATOM 678 C CA . ALA A 1 87 ? 5.773 -0.553 7.360 1.00 83.12 87 ALA A CA 1
ATOM 679 C C . ALA A 1 87 ? 4.351 -1.102 7.611 1.00 83.12 87 ALA A C 1
ATOM 681 O O . ALA A 1 87 ? 3.625 -0.563 8.449 1.00 83.12 87 ALA A O 1
ATOM 682 N N . LEU A 1 88 ? 3.971 -2.186 6.929 1.00 88.31 88 LEU A N 1
ATOM 683 C CA . LEU A 1 88 ? 2.667 -2.845 7.015 1.00 88.31 88 LEU A CA 1
ATOM 684 C C . LEU A 1 88 ? 2.662 -3.852 8.173 1.00 88.31 88 LEU A C 1
ATOM 686 O O . LEU A 1 88 ? 2.646 -5.063 7.983 1.00 88.31 88 LEU A O 1
ATOM 690 N N . LYS A 1 89 ? 2.729 -3.341 9.404 1.00 87.75 89 LYS A N 1
ATOM 691 C CA . LYS A 1 89 ? 2.942 -4.157 10.616 1.00 87.75 89 LYS A CA 1
ATOM 692 C C . LYS A 1 89 ? 1.837 -5.174 10.915 1.00 87.75 89 LYS A C 1
ATOM 694 O O . LYS A 1 89 ? 2.091 -6.105 11.668 1.00 87.75 89 LYS A O 1
ATOM 699 N N . ASN A 1 90 ? 0.639 -4.961 10.377 1.00 92.19 90 ASN A N 1
ATOM 700 C CA . ASN A 1 90 ? -0.519 -5.832 10.572 1.00 92.19 90 ASN A CA 1
ATOM 701 C C . ASN A 1 90 ? -0.799 -6.716 9.348 1.00 92.19 90 ASN A C 1
ATOM 703 O O . ASN A 1 90 ? -1.864 -7.315 9.283 1.00 92.19 90 ASN A O 1
ATOM 707 N N . LEU A 1 91 ? 0.116 -6.779 8.373 1.00 90.69 91 LEU A N 1
ATOM 708 C CA . LEU A 1 91 ? -0.105 -7.544 7.152 1.00 90.69 91 LEU A CA 1
ATOM 709 C C . LEU A 1 91 ? -0.091 -9.049 7.450 1.00 90.69 91 LEU A C 1
ATOM 711 O O . LEU A 1 91 ? 0.912 -9.592 7.911 1.00 90.69 91 LEU A O 1
ATOM 715 N N . GLU A 1 92 ? -1.202 -9.711 7.151 1.00 90.50 92 GLU A N 1
ATOM 716 C CA . GLU A 1 92 ? -1.441 -11.143 7.366 1.00 90.50 92 GLU A CA 1
ATOM 717 C C . GLU A 1 92 ? -1.513 -11.921 6.051 1.00 90.50 92 GLU A C 1
ATOM 719 O O . GLU A 1 92 ? -1.192 -13.110 6.006 1.00 90.50 92 GLU A O 1
ATOM 724 N N . THR A 1 93 ? -1.894 -11.245 4.966 1.00 89.31 93 THR A N 1
ATOM 725 C CA . THR A 1 93 ? -1.964 -11.799 3.616 1.00 89.31 93 THR A CA 1
ATOM 726 C C . THR A 1 93 ? -1.261 -10.866 2.640 1.00 89.31 93 THR A C 1
ATOM 728 O O . THR A 1 93 ? -1.522 -9.664 2.591 1.00 89.31 93 THR A O 1
ATOM 731 N N . LEU A 1 94 ? -0.362 -11.441 1.847 1.00 87.25 94 LEU A N 1
ATOM 732 C CA . LEU A 1 94 ? 0.320 -10.764 0.759 1.00 87.25 94 LEU A CA 1
ATOM 733 C C . LEU A 1 94 ? 0.284 -11.674 -0.461 1.00 87.25 94 LEU A C 1
ATOM 735 O O . LEU A 1 94 ? 0.881 -12.746 -0.440 1.00 87.25 94 LEU A O 1
ATOM 739 N N . ASP A 1 95 ? -0.391 -11.230 -1.511 1.00 85.81 95 ASP A N 1
ATOM 740 C CA . ASP A 1 95 ? -0.433 -11.935 -2.781 1.00 85.81 95 ASP A CA 1
ATOM 741 C C . ASP A 1 95 ? 0.470 -11.234 -3.797 1.00 85.81 95 ASP A C 1
ATOM 743 O O . ASP A 1 95 ? 0.206 -10.115 -4.234 1.00 85.81 95 ASP A O 1
ATOM 747 N N . LEU A 1 96 ? 1.569 -11.902 -4.144 1.00 80.69 96 LEU A N 1
ATOM 748 C CA . LEU A 1 96 ? 2.486 -11.495 -5.208 1.00 80.69 96 LEU A CA 1
ATOM 749 C C . LEU A 1 96 ? 2.459 -12.481 -6.381 1.00 80.69 96 LEU A C 1
ATOM 751 O O . LEU A 1 96 ? 3.385 -12.465 -7.199 1.00 80.69 96 LEU A O 1
ATOM 755 N N . SER A 1 97 ? 1.450 -13.353 -6.452 1.00 79.81 97 SER A N 1
ATOM 756 C CA . SER A 1 97 ? 1.349 -14.365 -7.496 1.00 79.81 97 SER A CA 1
ATOM 757 C C . SER A 1 97 ? 1.438 -13.735 -8.886 1.00 79.81 97 SER A C 1
ATOM 759 O O . SER A 1 97 ? 1.180 -12.548 -9.081 1.00 79.81 97 SER A O 1
ATOM 761 N N . THR A 1 98 ? 1.938 -14.526 -9.836 1.00 81.12 98 THR A N 1
ATOM 762 C CA . THR A 1 98 ? 2.122 -14.144 -11.248 1.00 81.12 98 THR A CA 1
ATOM 763 C C . THR A 1 98 ? 3.024 -12.922 -11.516 1.00 81.12 98 THR A C 1
ATOM 765 O O . THR A 1 98 ? 3.269 -12.597 -12.679 1.00 81.12 98 THR A O 1
ATOM 768 N N . ASN A 1 99 ? 3.630 -12.305 -10.491 1.00 76.00 99 ASN A N 1
ATOM 769 C CA . ASN A 1 99 ? 4.693 -11.315 -10.673 1.00 76.00 99 ASN A CA 1
ATOM 770 C C . ASN A 1 99 ? 6.052 -11.965 -10.932 1.00 76.00 99 ASN A C 1
ATOM 772 O O . ASN A 1 99 ? 6.355 -13.076 -10.490 1.00 76.00 99 ASN A O 1
ATOM 776 N N . ILE A 1 100 ? 6.920 -11.206 -11.597 1.00 71.44 100 ILE A N 1
ATOM 777 C CA . ILE A 1 100 ? 8.325 -11.560 -11.783 1.00 71.44 100 ILE A CA 1
ATOM 778 C C . ILE A 1 100 ? 9.133 -10.845 -10.701 1.00 71.44 100 ILE A C 1
ATOM 780 O O . ILE A 1 100 ? 9.356 -9.640 -10.776 1.00 71.44 100 ILE A O 1
ATOM 784 N N . ILE A 1 101 ? 9.564 -11.590 -9.683 1.00 66.06 101 ILE A N 1
ATOM 785 C CA . ILE A 1 101 ? 10.350 -11.057 -8.563 1.00 66.06 101 ILE A CA 1
ATOM 786 C C . ILE A 1 101 ? 11.818 -11.445 -8.760 1.00 66.06 101 ILE A C 1
ATOM 788 O O . ILE A 1 101 ? 12.135 -12.616 -8.994 1.00 66.06 101 ILE A O 1
ATOM 792 N N . TYR A 1 102 ? 12.723 -10.473 -8.644 1.00 61.91 102 TYR A N 1
ATOM 793 C CA . TYR A 1 102 ? 14.162 -10.721 -8.678 1.00 61.91 102 TYR A CA 1
ATOM 794 C C . TYR A 1 102 ? 14.681 -10.855 -7.242 1.00 61.91 102 TYR A C 1
ATOM 796 O O . TYR A 1 102 ? 14.721 -9.893 -6.478 1.00 61.91 102 TYR A O 1
ATOM 804 N N . GLY A 1 103 ? 15.086 -12.065 -6.851 1.00 52.75 103 GLY A N 1
ATOM 805 C CA . GLY A 1 103 ? 15.692 -12.291 -5.539 1.00 52.75 103 GLY A CA 1
ATOM 806 C C . GLY A 1 103 ? 17.119 -11.740 -5.471 1.00 52.75 103 GLY A C 1
ATOM 807 O O . GLY A 1 103 ? 17.937 -12.022 -6.347 1.00 52.75 103 GLY A O 1
ATOM 808 N N . THR A 1 104 ? 17.449 -11.001 -4.409 1.00 44.16 104 THR A N 1
ATOM 809 C CA . THR A 1 104 ? 18.833 -10.640 -4.062 1.00 44.16 104 THR A CA 1
ATOM 810 C C . THR A 1 104 ? 19.386 -11.619 -3.028 1.00 44.16 104 THR A C 1
ATOM 812 O O . THR A 1 104 ? 19.752 -11.231 -1.922 1.00 44.16 104 THR A O 1
ATOM 815 N N . THR A 1 105 ? 19.455 -12.909 -3.355 1.00 40.12 105 THR A N 1
ATOM 816 C CA . THR A 1 105 ? 20.335 -13.809 -2.601 1.00 40.12 105 THR A CA 1
ATOM 817 C C . THR A 1 105 ? 21.748 -13.569 -3.109 1.00 40.12 105 THR A C 1
ATOM 819 O O . THR A 1 105 ? 22.012 -13.786 -4.293 1.00 40.12 105 THR A O 1
ATOM 822 N N . SER A 1 106 ? 22.610 -13.045 -2.234 1.00 38.12 106 SER A N 1
ATOM 823 C CA . SER A 1 106 ? 24.046 -12.800 -2.424 1.00 38.12 106 SER A CA 1
ATOM 824 C C . SER A 1 106 ? 24.623 -13.390 -3.726 1.00 38.12 106 SER A C 1
ATOM 826 O O . SER A 1 106 ? 24.899 -14.584 -3.832 1.00 38.12 106 SER A O 1
ATOM 828 N N . GLY A 1 107 ? 24.761 -12.545 -4.751 1.00 35.19 107 GLY A N 1
ATOM 829 C CA . GLY A 1 107 ? 25.600 -12.816 -5.920 1.00 35.19 107 GLY A CA 1
ATOM 830 C C . GLY A 1 107 ? 24.980 -13.464 -7.165 1.00 35.19 107 GLY A C 1
ATOM 831 O O . GLY A 1 107 ? 25.699 -13.531 -8.160 1.00 35.19 107 GLY A O 1
ATOM 832 N N . ARG A 1 108 ? 23.713 -13.911 -7.210 1.00 39.16 108 ARG A N 1
ATOM 833 C CA . ARG A 1 108 ? 23.105 -14.385 -8.480 1.00 39.16 108 ARG A CA 1
ATOM 834 C C . ARG A 1 108 ? 21.614 -14.077 -8.576 1.00 39.16 108 ARG A C 1
ATOM 836 O O . ARG A 1 108 ? 20.830 -14.541 -7.759 1.00 39.16 108 ARG A O 1
ATOM 843 N N . HIS A 1 109 ? 21.225 -13.365 -9.634 1.00 39.31 109 HIS A N 1
ATOM 844 C CA . HIS A 1 109 ? 19.825 -13.182 -10.015 1.00 39.31 109 HIS A CA 1
ATOM 845 C C . HIS A 1 109 ? 19.222 -14.550 -10.364 1.00 39.31 109 HIS A C 1
ATOM 847 O O . HIS A 1 109 ? 19.593 -15.163 -11.367 1.00 39.31 109 HIS A O 1
ATOM 853 N N . HIS A 1 110 ? 18.328 -15.067 -9.527 1.00 40.47 110 HIS A N 1
ATOM 854 C CA . HIS A 1 110 ? 17.487 -16.215 -9.861 1.00 40.47 110 HIS A CA 1
ATOM 855 C C . HIS A 1 110 ? 16.045 -15.735 -10.005 1.00 40.47 110 HIS A C 1
ATOM 857 O O . HIS A 1 110 ? 15.518 -15.048 -9.132 1.00 40.47 110 HIS A O 1
ATOM 863 N N . LYS A 1 111 ? 15.435 -16.072 -11.146 1.00 39.69 111 LYS A N 1
ATOM 864 C CA . LYS A 1 111 ? 14.006 -15.875 -11.401 1.00 39.69 111 LYS A CA 1
ATOM 865 C C . LYS A 1 111 ? 13.246 -16.930 -10.600 1.00 39.69 111 LYS A C 1
ATOM 867 O O . LYS A 1 111 ? 13.527 -18.114 -10.765 1.00 39.69 111 LYS A O 1
ATOM 872 N N . SER A 1 112 ? 12.294 -16.521 -9.771 1.00 41.34 112 SER A N 1
ATOM 873 C CA . SER A 1 112 ? 11.381 -17.447 -9.099 1.00 41.34 112 SER A CA 1
ATOM 874 C C . SER A 1 112 ? 9.947 -16.955 -9.258 1.00 41.34 112 SER A C 1
ATOM 876 O O . SER A 1 112 ? 9.670 -15.778 -9.033 1.00 41.34 112 SER A O 1
ATOM 878 N N . GLN A 1 113 ? 9.047 -17.849 -9.675 1.00 40.50 113 GLN A N 1
ATOM 879 C CA . GLN A 1 113 ? 7.604 -17.632 -9.593 1.00 40.50 113 GLN A CA 1
ATOM 880 C C . GLN A 1 113 ? 7.210 -17.892 -8.140 1.00 40.50 113 GLN A C 1
ATOM 882 O O . GLN A 1 113 ? 7.082 -19.045 -7.731 1.00 40.50 113 GLN A O 1
ATOM 887 N N . VAL A 1 114 ? 7.104 -16.841 -7.328 1.00 49.69 114 VAL A N 1
ATOM 888 C CA . VAL A 1 114 ? 6.810 -17.010 -5.904 1.00 49.69 114 VAL A CA 1
ATOM 889 C C . VAL A 1 114 ? 5.316 -16.809 -5.667 1.00 49.69 114 VAL A C 1
ATOM 891 O O . VAL A 1 114 ? 4.824 -15.693 -5.547 1.00 49.69 114 VAL A O 1
ATOM 894 N N . SER A 1 115 ? 4.584 -17.919 -5.585 1.00 41.28 115 SER A N 1
ATOM 895 C CA . SER A 1 115 ? 3.362 -17.980 -4.780 1.00 41.28 115 SER A CA 1
ATOM 896 C C . SER A 1 115 ? 3.811 -17.909 -3.319 1.00 41.28 115 SER A C 1
ATOM 898 O O . SER A 1 115 ? 4.077 -18.941 -2.707 1.00 41.28 115 SER A O 1
ATOM 900 N N . THR A 1 116 ? 4.008 -16.706 -2.786 1.00 47.47 116 THR A N 1
ATOM 901 C CA . THR A 1 116 ? 4.516 -16.525 -1.418 1.00 47.47 116 THR A CA 1
ATOM 902 C C . THR A 1 116 ? 3.356 -16.274 -0.475 1.00 47.47 116 THR A C 1
ATOM 904 O O . THR A 1 116 ? 2.771 -15.200 -0.501 1.00 47.47 116 THR A O 1
ATOM 907 N N . SER A 1 117 ? 3.054 -17.234 0.397 1.00 39.72 117 SER A N 1
ATOM 908 C CA . SER A 1 117 ? 2.388 -16.900 1.657 1.00 39.72 117 SER A CA 1
ATOM 909 C C . SER A 1 117 ? 3.395 -16.193 2.576 1.00 39.72 117 SER A C 1
ATOM 911 O O . SER A 1 117 ? 4.609 -16.369 2.433 1.00 39.72 117 SER A O 1
ATOM 913 N N . LEU A 1 118 ? 2.924 -15.408 3.551 1.00 43.31 118 LEU A N 1
ATOM 914 C CA . LEU A 1 118 ? 3.787 -14.700 4.514 1.00 43.31 118 LEU A CA 1
ATOM 915 C C . LEU A 1 118 ? 4.792 -15.619 5.241 1.00 43.31 118 LEU A C 1
ATOM 917 O O . LEU A 1 118 ? 5.874 -15.171 5.620 1.00 43.31 118 LEU A O 1
ATOM 921 N N . ALA A 1 119 ? 4.496 -16.919 5.348 1.00 34.72 119 ALA A N 1
ATOM 922 C CA . ALA A 1 119 ? 5.394 -17.925 5.915 1.00 34.72 119 ALA A CA 1
ATOM 923 C C . ALA A 1 119 ? 6.726 -18.085 5.146 1.00 34.72 119 ALA A C 1
ATOM 925 O O . ALA A 1 119 ? 7.747 -18.430 5.742 1.00 34.72 119 ALA A O 1
ATOM 926 N N . GLN A 1 120 ? 6.752 -17.805 3.840 1.00 39.81 120 GLN A N 1
ATOM 927 C CA . GLN A 1 120 ? 7.968 -17.893 3.020 1.00 39.81 120 GLN A CA 1
ATOM 928 C C . GLN A 1 120 ? 8.820 -16.617 3.048 1.00 39.81 120 GLN A C 1
ATOM 930 O O . GLN A 1 120 ? 10.005 -16.694 2.749 1.00 39.81 120 GLN A O 1
ATOM 935 N N . LEU A 1 121 ? 8.271 -15.467 3.455 1.00 43.28 121 LEU A N 1
ATOM 936 C CA . LEU A 1 121 ? 9.047 -14.225 3.608 1.00 43.28 121 LEU A CA 1
ATOM 937 C C . LEU A 1 121 ? 9.774 -14.142 4.958 1.00 43.28 121 LEU A C 1
ATOM 939 O O . LEU A 1 121 ? 10.820 -13.511 5.046 1.00 43.28 121 LEU A O 1
ATOM 943 N N . ALA A 1 122 ? 9.262 -14.804 6.000 1.00 35.22 122 ALA A N 1
ATOM 944 C CA . ALA A 1 122 ? 9.897 -14.848 7.322 1.00 35.22 122 ALA A CA 1
ATOM 945 C C . ALA A 1 122 ? 11.108 -15.805 7.413 1.00 35.22 122 ALA A C 1
ATOM 947 O O . ALA A 1 122 ? 11.761 -15.862 8.453 1.00 35.22 122 ALA A O 1
ATOM 948 N N . SER A 1 123 ? 11.389 -16.577 6.357 1.00 30.72 123 SER A N 1
ATOM 949 C CA . SER A 1 123 ? 12.444 -17.604 6.314 1.00 30.72 123 SER A CA 1
ATOM 950 C C . SER A 1 123 ? 13.584 -17.305 5.325 1.00 30.72 123 SER A C 1
ATOM 952 O O . SER A 1 123 ? 14.449 -18.162 5.137 1.00 30.72 123 SER A O 1
ATOM 954 N N . MET A 1 124 ? 13.604 -16.108 4.721 1.00 40.81 124 MET A N 1
ATOM 955 C CA . MET A 1 124 ? 14.664 -15.626 3.818 1.00 40.81 124 MET A CA 1
ATOM 956 C C . MET A 1 124 ? 15.610 -14.638 4.498 1.00 40.81 124 MET A C 1
ATOM 958 O O . MET A 1 124 ? 15.131 -13.818 5.312 1.00 40.81 124 MET A O 1
#

InterPro domains:
  IPR001611 Leucine-rich repeat [PF13855] (18-72)
  IPR001611 Leucine-rich repeat [PS51450] (40-63)
  IPR032675 Leucine-rich repeat domain superfamily [G3DSA:3.80.10.10] (2-122)

Radius of gyration: 14.14 Å; chains: 1; bounding box: 39×30×32 Å